Protein AF-A0A2W6ZBV6-F1 (afdb_monomer_lite)

Secondary structure (DSSP, 8-state):
--HHHHHHHHHHHHHHHHHHHHHHTSTTT--TTS--HHHHHHHHHHHHHHHHHHHHHHHHHHS--SSHHHHHHHHHHHHHHHHHH-SSHHHHHHHHHHHHH---

Foldseek 3Di:
DDLLVLLVLLVVLVVVLVVLVVVCPDCLNVVPPDDDVVVVVSVVVSVVSNVSSVVSLVVNVVDQDDDPVSNVSSLVSVLVVCVVVDPDPVSSVVSSVVSVPPPD

Radius of gyration: 16.97 Å; chains: 1; bounding box: 41×32×47 Å

Sequence (104 aa):
MTTMQAVALAEALGTLKDVAGGLLCQPRFNDLHYPNAAGDVLSRLQDEIAAMADEAMRLAAISQPHDRYDRLFWAEAMIRDAASRAERVEDIAEFAQSLVTRRS

pLDDT: mean 89.04, std 9.38, range [38.72, 97.25]

Structure (mmCIF, N/CA/C/O backbone):
data_AF-A0A2W6ZBV6-F1
#
_entry.id   AF-A0A2W6ZBV6-F1
#
loop_
_atom_site.group_PDB
_atom_site.id
_atom_site.type_symbol
_atom_site.label_atom_id
_atom_site.label_alt_id
_atom_site.label_comp_id
_atom_site.label_asym_id
_atom_site.label_entity_id
_atom_site.label_seq_id
_atom_site.pdbx_PDB_ins_code
_atom_site.Cartn_x
_atom_site.Cartn_y
_atom_site.Cartn_z
_atom_site.occupancy
_atom_site.B_iso_or_equiv
_atom_site.auth_seq_id
_atom_site.auth_comp_id
_atom_site.auth_asym_id
_atom_site.auth_atom_id
_atom_site.pdbx_PDB_model_num
ATOM 1 N N . MET A 1 1 ? 7.166 -17.729 -3.115 1.00 80.56 1 MET A N 1
ATOM 2 C CA . MET A 1 1 ? 6.240 -16.717 -3.656 1.00 80.56 1 MET A CA 1
ATOM 3 C C . MET A 1 1 ? 6.872 -16.149 -4.914 1.00 80.56 1 MET A C 1
ATOM 5 O O . MET A 1 1 ? 8.050 -15.821 -4.864 1.00 80.56 1 MET A O 1
ATOM 9 N N . THR A 1 2 ? 6.163 -16.125 -6.041 1.00 90.31 2 THR A N 1
ATOM 10 C CA . THR A 1 2 ? 6.650 -15.477 -7.271 1.00 90.31 2 THR A CA 1
ATOM 11 C C . THR A 1 2 ? 6.521 -13.958 -7.155 1.00 90.31 2 THR A C 1
ATOM 13 O O . THR A 1 2 ? 5.752 -13.472 -6.328 1.00 90.31 2 THR A O 1
ATOM 16 N N . THR A 1 3 ? 7.218 -13.196 -8.002 1.00 92.62 3 THR A N 1
ATOM 17 C CA . THR A 1 3 ? 7.080 -11.730 -8.037 1.00 92.62 3 THR A CA 1
ATOM 18 C C . THR A 1 3 ? 5.632 -11.292 -8.207 1.00 92.62 3 THR A C 1
ATOM 20 O O . THR A 1 3 ? 5.159 -10.425 -7.485 1.00 92.62 3 THR A O 1
ATOM 23 N N . MET A 1 4 ? 4.900 -11.932 -9.118 1.00 93.19 4 MET A N 1
ATOM 24 C CA . MET A 1 4 ? 3.503 -11.593 -9.388 1.00 93.19 4 MET A CA 1
ATOM 25 C C . MET A 1 4 ? 2.584 -11.937 -8.214 1.00 93.19 4 MET A C 1
ATOM 27 O O . MET A 1 4 ? 1.662 -11.186 -7.920 1.00 93.19 4 MET A O 1
ATOM 31 N N . GLN A 1 5 ? 2.863 -13.029 -7.491 1.00 93.81 5 GLN A N 1
ATOM 32 C CA . GLN A 1 5 ? 2.161 -13.331 -6.240 1.00 93.81 5 GLN A CA 1
ATOM 33 C C . GLN A 1 5 ? 2.454 -12.283 -5.162 1.00 93.81 5 GLN A C 1
ATOM 35 O O . GLN A 1 5 ? 1.553 -11.922 -4.416 1.00 93.81 5 GLN A O 1
ATOM 40 N N . ALA A 1 6 ? 3.692 -11.787 -5.092 1.00 94.69 6 ALA A N 1
ATOM 41 C CA . ALA A 1 6 ? 4.090 -10.754 -4.144 1.00 94.69 6 ALA A CA 1
ATOM 42 C C . ALA A 1 6 ? 3.403 -9.411 -4.446 1.00 94.69 6 ALA A C 1
ATOM 44 O O . ALA A 1 6 ? 2.852 -8.796 -3.539 1.00 94.69 6 ALA A O 1
ATOM 45 N N . VAL A 1 7 ? 3.345 -9.010 -5.723 1.00 94.88 7 VAL A N 1
ATOM 46 C CA . VAL A 1 7 ? 2.591 -7.823 -6.160 1.00 94.88 7 VAL A CA 1
ATOM 47 C C . VAL A 1 7 ? 1.107 -7.969 -5.826 1.00 94.88 7 VAL A C 1
ATOM 49 O O . VAL A 1 7 ? 0.542 -7.098 -5.174 1.00 94.88 7 VAL A O 1
ATOM 52 N N . ALA A 1 8 ? 0.485 -9.088 -6.209 1.00 94.62 8 ALA A N 1
ATOM 53 C CA . ALA A 1 8 ? -0.934 -9.320 -5.944 1.00 94.62 8 ALA A CA 1
ATOM 54 C C . ALA A 1 8 ? -1.255 -9.307 -4.440 1.00 94.62 8 ALA A C 1
ATOM 56 O O . ALA A 1 8 ? -2.274 -8.758 -4.025 1.00 94.62 8 ALA A O 1
ATOM 57 N N . LEU A 1 9 ? -0.376 -9.886 -3.614 1.00 96.06 9 LEU A N 1
ATOM 58 C CA . LEU A 1 9 ? -0.511 -9.852 -2.161 1.00 96.06 9 LEU A CA 1
ATOM 59 C C . LEU A 1 9 ? -0.420 -8.419 -1.627 1.00 96.06 9 LEU A C 1
ATOM 61 O O . LEU A 1 9 ? -1.256 -8.026 -0.820 1.00 96.06 9 LEU A O 1
ATOM 65 N N . ALA A 1 10 ? 0.556 -7.636 -2.085 1.00 95.00 10 ALA A N 1
ATOM 66 C CA . ALA A 1 10 ? 0.724 -6.259 -1.642 1.00 95.00 10 ALA A CA 1
ATOM 67 C C . ALA A 1 10 ? -0.485 -5.379 -2.005 1.00 95.00 10 ALA A C 1
ATOM 69 O O . ALA A 1 10 ? -0.955 -4.619 -1.164 1.00 95.00 10 ALA A O 1
ATOM 70 N N . GLU A 1 11 ? -1.051 -5.524 -3.208 1.00 93.81 11 GLU A N 1
ATOM 71 C CA . GLU A 1 11 ? -2.254 -4.783 -3.621 1.00 93.81 11 GLU A CA 1
ATOM 72 C C . GLU A 1 11 ? -3.499 -5.185 -2.819 1.00 93.81 11 GLU A C 1
ATOM 74 O O . GLU A 1 11 ? -4.288 -4.330 -2.401 1.00 93.81 11 GLU A O 1
ATOM 79 N N . ALA A 1 12 ? -3.663 -6.484 -2.550 1.00 95.94 12 ALA A N 1
ATOM 80 C CA . ALA A 1 12 ? -4.748 -6.976 -1.707 1.00 95.94 12 ALA A CA 1
ATOM 81 C C . ALA A 1 12 ? -4.632 -6.440 -0.269 1.00 95.94 12 ALA A C 1
ATOM 83 O O . ALA A 1 12 ? -5.626 -5.997 0.309 1.00 95.94 12 ALA A O 1
ATOM 84 N N . LEU A 1 13 ? -3.421 -6.431 0.296 1.00 96.50 13 LEU A N 1
ATOM 85 C CA . LEU A 1 13 ? -3.158 -5.882 1.626 1.00 96.50 13 LEU A CA 1
ATOM 86 C C . LEU A 1 13 ? -3.335 -4.359 1.662 1.00 96.50 13 LEU A C 1
ATOM 88 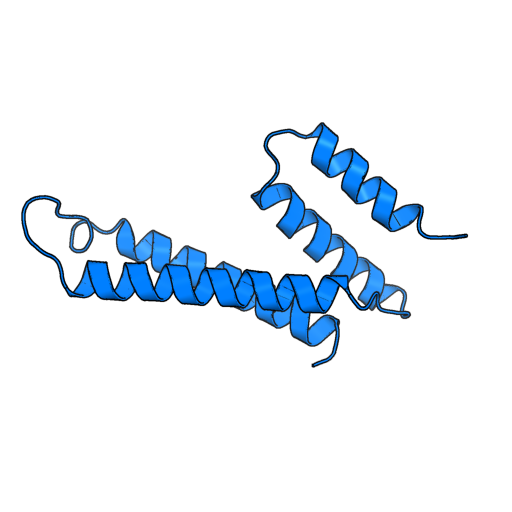O O . LEU A 1 13 ? -3.928 -3.854 2.609 1.00 96.50 13 LEU A O 1
ATOM 92 N N . GLY A 1 14 ? -2.918 -3.632 0.621 1.00 93.69 14 GLY A N 1
ATOM 93 C CA . GLY A 1 14 ? -3.177 -2.195 0.485 1.00 93.69 14 GLY A CA 1
ATOM 94 C C . GLY A 1 14 ? -4.674 -1.880 0.509 1.00 93.69 14 GLY A C 1
ATOM 95 O O . GLY A 1 14 ? -5.125 -1.048 1.290 1.00 93.69 14 GLY A O 1
ATOM 96 N N . THR A 1 15 ? -5.471 -2.649 -0.237 1.00 93.81 15 THR A N 1
ATOM 97 C CA . THR A 1 15 ? -6.938 -2.524 -0.217 1.00 93.81 15 THR A CA 1
ATOM 98 C C . THR A 1 15 ? -7.512 -2.783 1.182 1.00 93.81 15 THR A C 1
ATOM 100 O O . THR A 1 15 ? -8.382 -2.049 1.652 1.00 93.81 15 THR A O 1
ATOM 103 N N . LEU A 1 16 ? -7.030 -3.814 1.883 1.00 95.50 16 LEU A N 1
ATOM 104 C CA . LEU A 1 16 ? -7.474 -4.116 3.249 1.00 95.50 16 LEU A CA 1
ATOM 105 C C . LEU A 1 16 ? -7.072 -3.029 4.254 1.00 95.50 16 LEU A C 1
ATOM 107 O O . LEU A 1 16 ? -7.863 -2.708 5.142 1.00 95.50 16 LEU A O 1
ATOM 111 N N . LYS A 1 17 ? -5.883 -2.438 4.103 1.00 94.88 17 LYS A N 1
ATOM 112 C CA . LYS A 1 17 ? -5.417 -1.303 4.910 1.00 94.88 17 LYS A CA 1
ATOM 113 C C . LYS A 1 17 ? -6.344 -0.098 4.748 1.00 94.88 17 LYS A C 1
ATOM 115 O O . LYS A 1 17 ? -6.697 0.525 5.751 1.00 94.88 17 LYS A O 1
ATOM 120 N N . ASP A 1 18 ? -6.769 0.198 3.522 1.00 92.38 18 ASP A N 1
ATOM 121 C CA . ASP A 1 18 ? -7.698 1.297 3.238 1.00 92.38 18 ASP A CA 1
ATOM 122 C C . ASP A 1 18 ? -9.077 1.040 3.855 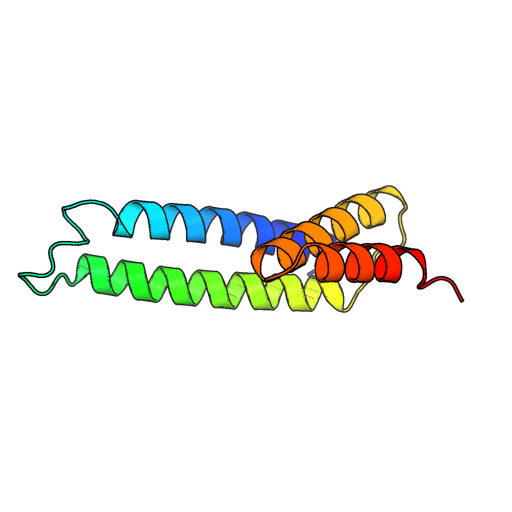1.00 92.38 18 ASP A C 1
ATOM 124 O O . ASP A 1 18 ? -9.667 1.934 4.464 1.00 92.38 18 ASP A O 1
ATOM 128 N N . VAL A 1 19 ? -9.571 -0.202 3.784 1.00 94.00 19 VAL A N 1
ATOM 129 C CA . VAL A 1 19 ? -10.817 -0.605 4.457 1.00 94.00 19 VAL A CA 1
ATOM 130 C C . VAL A 1 19 ? -10.697 -0.445 5.975 1.00 94.00 19 VAL A C 1
ATOM 132 O O . VAL A 1 19 ? -11.595 0.125 6.596 1.00 94.00 19 VAL A O 1
ATOM 135 N N . ALA A 1 20 ? -9.596 -0.900 6.580 1.00 91.75 20 ALA A N 1
ATOM 136 C CA . ALA A 1 20 ? -9.348 -0.739 8.013 1.00 91.75 20 ALA A CA 1
ATOM 137 C C . ALA A 1 20 ? -9.290 0.746 8.414 1.00 91.75 20 ALA A C 1
ATOM 139 O O . ALA A 1 20 ? -9.925 1.142 9.392 1.00 91.75 20 ALA A O 1
ATOM 140 N N . GLY A 1 21 ? -8.626 1.585 7.612 1.00 91.19 21 GLY A N 1
ATOM 141 C CA . GLY A 1 21 ? -8.592 3.036 7.809 1.00 91.19 21 GLY A CA 1
ATOM 142 C C . GLY A 1 21 ? -9.977 3.677 7.724 1.00 91.19 21 GLY A C 1
ATOM 143 O O . GLY A 1 21 ? -10.368 4.435 8.609 1.00 91.19 21 GLY A O 1
ATOM 144 N N . GLY A 1 22 ? -10.773 3.311 6.717 1.00 91.94 22 GLY A N 1
ATOM 145 C CA . GLY A 1 22 ? -12.148 3.792 6.571 1.00 91.94 22 GLY A CA 1
ATOM 146 C C . GLY A 1 22 ? -13.073 3.362 7.716 1.00 91.94 22 GLY A C 1
ATOM 147 O O . GLY A 1 22 ? -13.975 4.113 8.102 1.00 91.94 22 GLY A O 1
ATOM 148 N N . LEU A 1 23 ? -12.842 2.176 8.294 1.00 91.31 23 LEU A N 1
ATOM 149 C CA . LEU A 1 23 ? -13.522 1.736 9.512 1.00 91.31 23 LEU A CA 1
ATOM 150 C C . LEU A 1 23 ? -13.100 2.581 10.715 1.00 91.31 23 LEU A C 1
ATOM 152 O O . LEU A 1 23 ? -13.974 3.041 11.442 1.00 91.31 23 LEU A O 1
ATOM 156 N N . LEU A 1 24 ? -11.808 2.851 10.901 1.00 90.25 24 LEU A N 1
ATOM 157 C CA . LEU A 1 24 ? -11.316 3.694 11.997 1.00 90.25 24 LEU A CA 1
ATOM 158 C C . LEU A 1 24 ? -11.885 5.119 11.953 1.00 90.25 24 LEU A C 1
ATOM 160 O O . LEU A 1 24 ? -12.124 5.707 13.002 1.00 90.25 24 LEU A O 1
ATOM 164 N N . CYS A 1 25 ? -12.205 5.648 10.769 1.00 89.50 25 CYS A N 1
ATOM 165 C CA . CYS A 1 25 ? -12.879 6.943 10.630 1.00 89.50 25 CYS A CA 1
ATOM 166 C C . CYS A 1 25 ? -14.353 6.947 11.080 1.00 89.50 25 CYS A C 1
ATOM 168 O O . CYS A 1 25 ? -14.959 8.017 11.172 1.00 89.50 25 CYS A O 1
ATOM 170 N N . GLN A 1 26 ? -14.971 5.789 11.332 1.00 90.00 26 GLN A N 1
ATOM 171 C CA . GLN A 1 26 ? -16.368 5.739 11.761 1.00 90.00 26 GLN A CA 1
ATOM 172 C C . GLN A 1 26 ? -16.516 6.324 13.176 1.00 90.00 26 GLN A C 1
ATOM 174 O O . GLN A 1 26 ? -15.712 6.000 14.050 1.00 90.00 26 GLN A O 1
ATOM 179 N N . PRO A 1 27 ? -17.588 7.086 13.470 1.00 87.19 27 PRO A N 1
ATOM 180 C CA . PRO A 1 27 ? -17.779 7.712 14.783 1.00 87.19 27 PRO A CA 1
ATOM 181 C C . PRO A 1 27 ? -17.692 6.732 15.959 1.00 87.19 27 PRO A C 1
ATOM 183 O O . PRO A 1 27 ? -17.120 7.043 16.993 1.00 87.19 27 PRO A O 1
ATOM 186 N N . ARG A 1 28 ? -18.186 5.503 15.769 1.00 85.31 28 ARG A N 1
ATOM 187 C CA . ARG A 1 28 ? -18.132 4.425 16.771 1.00 85.31 28 ARG A CA 1
ATOM 188 C C . ARG A 1 28 ? -16.727 3.909 17.093 1.00 85.31 28 ARG A C 1
ATOM 190 O O . ARG A 1 28 ? -16.613 3.126 18.026 1.00 85.31 28 ARG A O 1
ATOM 197 N N . PHE A 1 29 ? -15.714 4.256 16.299 1.00 84.88 29 PHE A N 1
ATOM 198 C CA . PHE A 1 29 ? -14.311 3.858 16.472 1.00 84.88 29 PHE A CA 1
ATOM 199 C C . PHE A 1 29 ? -13.378 5.051 16.729 1.00 84.88 29 PHE A C 1
ATOM 201 O O . PHE A 1 29 ? -12.312 4.860 17.299 1.00 84.88 29 PHE A O 1
ATOM 208 N N . ASN A 1 30 ? -13.815 6.269 16.392 1.00 75.31 30 ASN A N 1
ATOM 209 C CA . ASN A 1 30 ? -13.060 7.517 16.537 1.00 75.31 30 ASN A CA 1
ATOM 210 C C . ASN A 1 30 ? -13.525 8.392 17.723 1.00 75.31 30 ASN A C 1
ATOM 212 O O . ASN A 1 30 ? -13.276 9.597 17.757 1.00 75.31 30 ASN A O 1
ATOM 216 N N . ASP A 1 31 ? -14.275 7.828 18.671 1.00 74.56 31 ASP A N 1
ATOM 217 C CA . ASP A 1 31 ? -14.749 8.592 19.826 1.00 74.56 31 ASP A CA 1
ATOM 218 C C . ASP A 1 31 ? -13.603 8.817 20.827 1.00 74.56 31 ASP A C 1
ATOM 220 O O . ASP A 1 31 ? -13.303 7.966 21.661 1.00 74.56 31 ASP A O 1
ATOM 224 N N . LEU A 1 32 ? -12.947 9.979 20.730 1.00 68.00 32 LEU A N 1
ATOM 225 C CA . LEU A 1 32 ? -11.792 10.374 21.551 1.00 68.00 32 LEU A CA 1
ATOM 226 C C . LEU A 1 32 ? -12.104 10.488 23.053 1.00 68.00 32 LEU A C 1
ATOM 228 O O . LEU A 1 32 ? -11.201 10.731 23.852 1.00 68.00 32 LEU A O 1
ATOM 232 N N . HIS A 1 33 ? -13.377 10.392 23.442 1.00 70.31 33 HIS A N 1
ATOM 233 C CA . HIS A 1 33 ? -13.818 10.633 24.815 1.00 70.31 33 HIS A CA 1
ATOM 234 C C . HIS A 1 33 ? -13.786 9.361 25.669 1.00 70.31 33 HIS A C 1
ATOM 23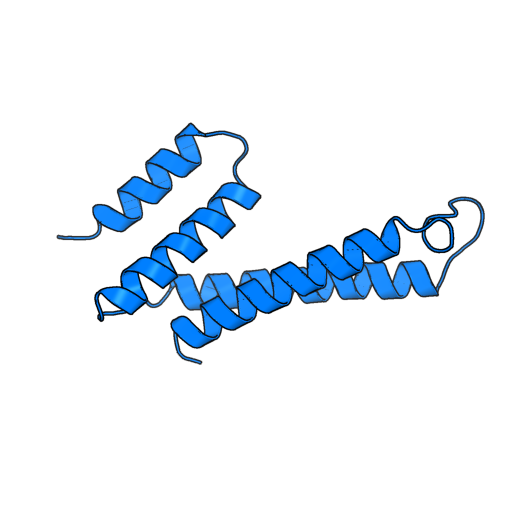6 O O . HIS A 1 33 ? -13.757 9.460 26.896 1.00 70.31 33 HIS A O 1
ATOM 242 N N . TYR A 1 34 ? -13.749 8.179 25.042 1.00 68.75 34 TYR A N 1
ATOM 243 C CA . TYR A 1 34 ? -13.746 6.899 25.742 1.00 68.75 34 TYR A CA 1
ATOM 244 C C . TYR A 1 34 ? -12.746 5.915 25.125 1.00 68.75 34 TYR A C 1
ATOM 246 O O . TYR A 1 34 ? -12.623 5.850 23.903 1.00 68.75 34 TYR A O 1
ATOM 254 N N . PRO A 1 35 ? -12.061 5.097 25.946 1.00 71.56 35 PRO A N 1
ATOM 255 C CA . PRO A 1 35 ? -11.224 4.016 25.444 1.00 71.56 35 PRO A CA 1
ATOM 256 C C . PRO A 1 35 ? -12.040 3.083 24.549 1.00 71.56 35 PRO A C 1
ATOM 258 O O . PRO A 1 35 ? -13.061 2.535 24.975 1.00 71.56 35 PRO A O 1
ATOM 261 N N . ASN A 1 36 ? -11.581 2.884 23.316 1.00 85.75 36 ASN A N 1
ATOM 262 C CA . ASN A 1 36 ? -12.267 2.063 22.336 1.00 85.75 36 ASN A CA 1
ATOM 263 C C . ASN A 1 36 ? -11.421 0.852 21.963 1.00 85.75 36 ASN A C 1
ATOM 265 O O . ASN A 1 36 ? -10.699 0.861 20.971 1.00 85.75 36 ASN A O 1
ATOM 269 N N . ALA A 1 37 ? -11.565 -0.225 22.733 1.00 88.44 37 ALA A N 1
ATOM 270 C CA . ALA A 1 37 ? -10.798 -1.450 22.519 1.00 88.44 37 ALA A CA 1
ATOM 271 C C . ALA A 1 37 ? -10.943 -2.016 21.092 1.00 88.44 37 ALA A C 1
ATOM 273 O O . ALA A 1 37 ? -10.007 -2.616 20.570 1.00 88.44 37 ALA A O 1
ATOM 274 N N . ALA A 1 38 ? -12.098 -1.825 20.442 1.00 89.31 38 ALA A N 1
ATOM 275 C CA . ALA A 1 38 ? -12.292 -2.247 19.058 1.00 89.31 38 ALA A CA 1
ATOM 276 C C . ALA A 1 38 ? -11.526 -1.348 18.073 1.00 89.31 38 ALA A C 1
ATOM 278 O O . ALA A 1 38 ? -10.925 -1.865 17.133 1.00 89.31 38 ALA A O 1
ATOM 279 N N . GLY A 1 39 ? -11.492 -0.035 18.318 1.00 90.81 39 GLY A N 1
ATOM 280 C CA . GLY A 1 39 ? -10.627 0.906 17.601 1.00 90.81 39 GLY A CA 1
ATOM 281 C C . GLY A 1 39 ? -9.144 0.564 17.766 1.00 90.81 39 GLY A C 1
ATOM 282 O O . GLY A 1 39 ? -8.426 0.484 16.776 1.00 90.81 39 GLY A O 1
ATOM 283 N N . ASP A 1 40 ? -8.700 0.234 18.980 1.00 90.69 40 ASP A N 1
ATOM 284 C CA . ASP A 1 40 ? -7.308 -0.155 19.254 1.00 90.69 40 ASP A CA 1
ATOM 285 C C . ASP A 1 40 ? -6.911 -1.470 18.563 1.00 90.69 40 ASP A C 1
ATOM 287 O O . ASP A 1 40 ? -5.772 -1.650 18.128 1.00 90.69 40 ASP A O 1
ATOM 291 N N . VAL A 1 41 ? -7.838 -2.431 18.474 1.00 91.75 41 VAL A N 1
ATOM 292 C CA . VAL A 1 41 ? -7.632 -3.671 17.709 1.00 91.75 41 VAL A CA 1
ATOM 293 C C . VAL A 1 41 ? -7.563 -3.376 16.212 1.00 91.75 41 VAL A C 1
ATOM 295 O O . VAL A 1 41 ? -6.662 -3.880 15.549 1.00 91.75 41 VAL A O 1
ATOM 298 N N . LEU A 1 42 ? -8.471 -2.553 15.681 1.00 91.38 42 LEU A N 1
ATOM 299 C CA . LEU A 1 42 ? -8.477 -2.169 14.267 1.00 91.38 42 LEU A CA 1
ATOM 300 C C . LEU A 1 42 ? -7.222 -1.380 13.874 1.00 91.38 42 LEU A C 1
ATOM 302 O O . LEU A 1 42 ? -6.691 -1.608 12.793 1.00 91.38 42 LEU A O 1
ATOM 306 N N . SER A 1 43 ? -6.735 -0.507 14.755 1.00 92.44 43 SER A N 1
ATOM 307 C CA . SER A 1 43 ? -5.502 0.263 14.568 1.00 92.44 43 SER A CA 1
ATOM 308 C C . SER A 1 43 ? -4.283 -0.658 14.475 1.00 92.44 43 SER A C 1
ATOM 310 O O . SER A 1 43 ? -3.570 -0.649 13.476 1.00 92.44 43 SER A O 1
ATOM 312 N N . ARG A 1 44 ? -4.118 -1.578 15.437 1.00 94.00 44 ARG A N 1
ATOM 313 C CA . ARG A 1 44 ? -3.039 -2.582 15.382 1.00 94.00 44 ARG A CA 1
ATOM 314 C C . ARG A 1 44 ? -3.127 -3.474 14.149 1.00 94.00 44 ARG A C 1
ATOM 316 O O . ARG A 1 44 ? -2.112 -3.754 13.523 1.00 94.00 44 ARG A O 1
ATOM 323 N N . LEU A 1 45 ? -4.336 -3.897 13.779 1.00 94.00 45 LEU A N 1
ATOM 324 C CA . LEU A 1 45 ? -4.546 -4.691 12.572 1.00 94.00 45 LEU A CA 1
ATOM 325 C C . LEU A 1 45 ? -4.158 -3.903 11.312 1.00 94.00 45 LEU A C 1
ATOM 327 O O . LEU A 1 45 ? -3.559 -4.470 10.403 1.00 94.00 45 LEU A O 1
ATOM 331 N N . GLN A 1 46 ? -4.477 -2.608 11.250 1.00 94.88 46 GLN A N 1
ATOM 332 C CA . GLN A 1 46 ? -4.071 -1.743 10.145 1.00 94.88 46 GLN A CA 1
ATOM 333 C C . GLN A 1 46 ? -2.542 -1.663 10.030 1.00 94.88 46 GLN A C 1
ATOM 335 O O . GLN A 1 46 ? -2.021 -1.792 8.921 1.00 94.88 46 GLN A O 1
ATOM 340 N N . ASP A 1 47 ? -1.835 -1.503 11.152 1.00 95.31 47 ASP A N 1
ATOM 341 C CA . ASP A 1 47 ? -0.368 -1.469 11.193 1.00 95.31 47 ASP A CA 1
ATOM 342 C C . ASP A 1 47 ? 0.250 -2.803 10.748 1.00 95.31 47 ASP A C 1
ATOM 344 O O . ASP A 1 47 ? 1.181 -2.824 9.941 1.00 95.31 47 ASP A O 1
ATOM 348 N N . GLU A 1 48 ? -0.293 -3.931 11.216 1.00 97.25 48 GLU A N 1
ATOM 349 C CA . GLU A 1 48 ? 0.150 -5.271 10.811 1.00 97.25 48 GLU A CA 1
ATOM 350 C C . GLU A 1 48 ? -0.055 -5.505 9.306 1.00 97.25 48 GLU A C 1
ATOM 352 O O . GLU A 1 48 ? 0.861 -5.960 8.617 1.00 97.25 48 GLU A O 1
ATOM 357 N N . ILE A 1 49 ? -1.224 -5.137 8.768 1.00 96.56 49 ILE A N 1
ATOM 358 C CA . ILE A 1 49 ? -1.514 -5.225 7.330 1.00 96.56 49 ILE A CA 1
ATOM 359 C C . ILE A 1 49 ? -0.549 -4.339 6.534 1.00 96.56 49 ILE A C 1
ATOM 361 O O . ILE A 1 49 ? -0.040 -4.774 5.499 1.00 96.56 49 ILE A O 1
ATOM 365 N N . ALA A 1 50 ? -0.272 -3.120 7.008 1.00 94.88 50 ALA A N 1
ATOM 366 C CA . ALA A 1 50 ? 0.662 -2.208 6.356 1.00 94.88 50 ALA A CA 1
ATOM 367 C C . ALA A 1 50 ? 2.085 -2.789 6.319 1.00 94.88 50 ALA A C 1
ATOM 369 O O . ALA A 1 50 ? 2.709 -2.803 5.260 1.00 94.88 50 ALA A O 1
ATOM 370 N N . ALA A 1 51 ? 2.567 -3.349 7.431 1.00 96.19 51 ALA A N 1
ATOM 371 C CA . ALA A 1 51 ? 3.877 -3.994 7.488 1.00 96.19 51 ALA A CA 1
ATOM 372 C C . ALA A 1 51 ? 3.970 -5.206 6.542 1.00 96.19 51 ALA A C 1
ATOM 374 O O . ALA A 1 51 ? 4.989 -5.412 5.880 1.00 96.19 51 ALA A O 1
ATOM 375 N N . MET A 1 52 ? 2.898 -5.997 6.434 1.00 97.06 52 MET A N 1
ATOM 376 C CA . MET A 1 52 ? 2.838 -7.118 5.494 1.00 97.06 52 MET A CA 1
ATOM 377 C C . MET A 1 52 ? 2.806 -6.657 4.030 1.00 97.06 52 MET A C 1
ATOM 379 O O . MET A 1 52 ? 3.423 -7.304 3.182 1.00 97.06 52 MET A O 1
ATOM 383 N N . ALA A 1 53 ? 2.106 -5.559 3.721 1.00 95.75 53 ALA A N 1
ATOM 384 C CA . ALA A 1 53 ? 2.071 -4.980 2.378 1.00 95.75 53 ALA A CA 1
ATOM 385 C C . ALA A 1 53 ? 3.467 -4.502 1.953 1.00 95.75 53 ALA A C 1
ATOM 387 O O . ALA A 1 53 ? 3.918 -4.820 0.851 1.00 95.75 53 ALA A O 1
ATOM 388 N N . ASP A 1 54 ? 4.173 -3.825 2.861 1.00 94.81 54 ASP A N 1
ATOM 389 C CA . ASP A 1 54 ? 5.542 -3.352 2.657 1.00 94.81 54 ASP A CA 1
ATOM 390 C C . ASP A 1 54 ? 6.508 -4.516 2.407 1.00 94.81 54 ASP A C 1
ATOM 392 O O . ASP A 1 54 ? 7.307 -4.478 1.469 1.00 94.81 54 ASP A O 1
ATOM 396 N N . GLU A 1 55 ? 6.403 -5.594 3.187 1.00 95.88 55 GLU A N 1
ATOM 397 C CA . GLU A 1 55 ? 7.230 -6.785 2.991 1.00 95.88 55 GLU A CA 1
ATOM 398 C C . GLU A 1 55 ? 6.926 -7.486 1.658 1.00 95.88 55 GLU A C 1
ATOM 400 O O . GLU A 1 55 ? 7.846 -7.885 0.938 1.00 95.88 55 GLU A O 1
ATOM 405 N N . ALA A 1 56 ? 5.652 -7.604 1.278 1.00 95.31 56 ALA A N 1
ATOM 406 C CA . ALA A 1 56 ? 5.266 -8.172 -0.010 1.00 95.31 56 ALA A CA 1
ATOM 407 C C . ALA A 1 56 ? 5.815 -7.339 -1.182 1.00 95.31 56 ALA A C 1
ATOM 409 O O . ALA A 1 56 ? 6.367 -7.899 -2.134 1.00 95.31 56 ALA A O 1
ATOM 410 N N . MET A 1 57 ? 5.756 -6.008 -1.085 1.00 94.62 57 MET A N 1
ATOM 411 C CA . MET A 1 57 ? 6.310 -5.105 -2.094 1.00 94.62 57 MET A CA 1
ATOM 412 C C . MET A 1 57 ? 7.841 -5.187 -2.160 1.00 94.62 57 MET A C 1
ATOM 414 O O . MET A 1 57 ? 8.418 -5.264 -3.247 1.00 94.62 57 MET A O 1
ATOM 418 N N . ARG A 1 58 ? 8.517 -5.284 -1.009 1.00 93.75 58 ARG A N 1
ATOM 419 C CA . ARG A 1 58 ? 9.967 -5.513 -0.936 1.00 93.75 58 ARG A CA 1
ATOM 420 C C . ARG A 1 58 ? 10.361 -6.812 -1.638 1.00 93.75 58 ARG A C 1
ATOM 422 O O . ARG A 1 58 ? 11.320 -6.829 -2.409 1.00 93.75 58 ARG A O 1
ATOM 429 N N . LEU A 1 59 ? 9.616 -7.896 -1.414 1.00 93.62 59 LEU A N 1
ATOM 430 C CA . LEU A 1 59 ? 9.844 -9.179 -2.084 1.00 93.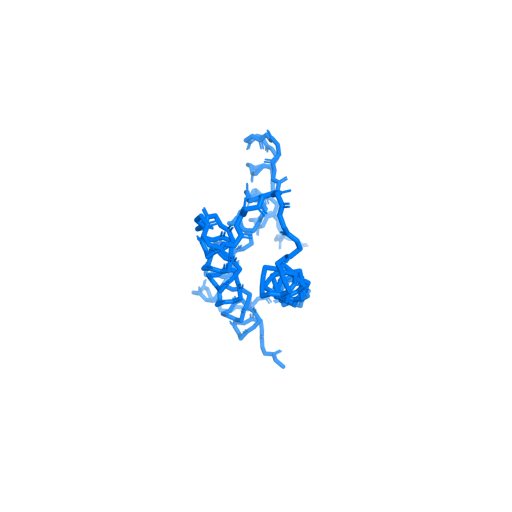62 59 LEU A CA 1
ATOM 431 C C . LEU A 1 59 ? 9.614 -9.082 -3.599 1.00 93.62 59 LEU A C 1
ATOM 433 O O . LEU A 1 59 ? 10.390 -9.654 -4.368 1.00 93.62 59 LEU A O 1
ATOM 437 N N . ALA A 1 60 ? 8.607 -8.322 -4.037 1.00 92.31 60 ALA A N 1
ATOM 438 C CA . ALA A 1 60 ? 8.372 -8.051 -5.452 1.00 92.31 60 ALA A CA 1
ATOM 439 C C . ALA A 1 60 ? 9.513 -7.238 -6.096 1.00 92.31 60 ALA A C 1
ATOM 441 O O . ALA A 1 60 ? 9.893 -7.506 -7.236 1.00 92.31 60 ALA A O 1
ATOM 442 N N . ALA A 1 61 ? 10.095 -6.276 -5.379 1.00 89.81 61 ALA A N 1
ATOM 443 C CA . ALA A 1 61 ? 11.165 -5.416 -5.887 1.00 89.81 61 ALA A CA 1
ATOM 444 C C . ALA A 1 61 ? 12.502 -6.154 -6.102 1.00 89.81 61 ALA A C 1
ATOM 446 O O . ALA A 1 61 ? 13.282 -5.778 -6.980 1.00 89.81 61 ALA A O 1
ATOM 447 N N . ILE A 1 62 ? 12.771 -7.216 -5.331 1.00 89.44 62 ILE A N 1
ATOM 448 C CA . ILE A 1 62 ? 14.018 -8.000 -5.429 1.00 89.44 62 ILE A CA 1
ATOM 449 C C . ILE A 1 62 ? 14.094 -8.791 -6.740 1.00 89.44 62 ILE A C 1
ATOM 451 O O . ILE A 1 62 ? 15.184 -9.059 -7.240 1.00 89.44 62 ILE A O 1
ATOM 455 N N . SER A 1 63 ? 12.953 -9.194 -7.297 1.00 81.50 63 SER A N 1
ATOM 456 C CA . SER A 1 63 ? 12.902 -10.103 -8.443 1.00 81.50 63 SER A CA 1
ATOM 457 C C . SER A 1 63 ? 12.098 -9.495 -9.579 1.00 81.50 63 SER A C 1
ATOM 459 O O . SER A 1 63 ? 10.889 -9.675 -9.652 1.00 81.50 63 SER A O 1
ATOM 461 N N . GLN A 1 64 ? 12.760 -8.804 -10.505 1.00 83.62 64 GLN A N 1
ATOM 462 C CA . GLN A 1 64 ? 12.098 -8.320 -11.714 1.00 83.62 64 GLN A CA 1
ATOM 463 C C . GLN A 1 64 ? 11.650 -9.512 -12.589 1.00 83.62 64 GLN A C 1
ATOM 465 O O . GLN A 1 64 ? 12.459 -10.407 -12.861 1.00 83.62 64 GLN A O 1
ATOM 470 N N . PRO A 1 65 ? 10.388 -9.556 -13.054 1.00 87.56 65 PRO A N 1
ATOM 471 C CA . PRO A 1 65 ? 9.934 -10.628 -13.930 1.00 87.56 65 PRO A CA 1
ATOM 472 C C . PRO A 1 65 ? 10.564 -10.498 -15.326 1.00 87.56 65 PRO A C 1
ATOM 474 O O . PRO A 1 65 ? 11.034 -9.434 -15.726 1.00 87.56 65 PRO A O 1
ATOM 477 N N . HIS A 1 66 ? 10.596 -11.598 -16.079 1.00 84.25 66 HIS A N 1
ATOM 478 C CA . HIS A 1 66 ? 11.218 -11.636 -17.410 1.00 84.25 66 HIS A CA 1
ATOM 479 C C . HIS A 1 66 ? 10.194 -11.460 -18.536 1.00 84.25 66 HIS A C 1
ATOM 481 O O . HIS A 1 66 ? 10.513 -10.856 -19.566 1.00 84.25 66 HIS A O 1
ATOM 487 N N . ASP A 1 67 ? 8.966 -11.949 -18.349 1.00 89.38 67 ASP A N 1
ATOM 488 C CA . ASP A 1 67 ? 7.911 -11.798 -19.347 1.00 89.38 67 ASP A CA 1
ATOM 489 C C . ASP A 1 67 ? 7.538 -10.321 -19.541 1.00 89.38 67 ASP A C 1
ATOM 491 O O . ASP A 1 67 ? 7.628 -9.504 -18.620 1.00 89.38 67 ASP A O 1
ATOM 495 N N . ARG A 1 68 ? 7.180 -9.945 -20.772 1.00 87.06 68 ARG A N 1
ATOM 496 C CA . ARG A 1 68 ? 6.848 -8.554 -21.101 1.00 87.06 68 ARG A CA 1
ATOM 497 C C . ARG A 1 68 ? 5.628 -8.071 -20.318 1.00 87.06 68 ARG A C 1
ATOM 499 O O . ARG A 1 68 ? 5.658 -6.944 -19.831 1.00 87.06 68 ARG A O 1
ATOM 506 N N . TYR A 1 69 ? 4.575 -8.878 -20.233 1.00 87.44 69 TYR A N 1
ATOM 507 C CA . TYR A 1 69 ? 3.325 -8.483 -19.588 1.00 87.44 69 TYR A CA 1
ATOM 508 C C . TYR A 1 69 ? 3.476 -8.450 -18.071 1.00 87.44 69 TYR A C 1
ATOM 510 O O . TYR A 1 69 ? 3.103 -7.454 -17.453 1.00 87.44 69 TYR A O 1
ATOM 518 N N . ASP A 1 70 ? 4.139 -9.454 -17.495 1.00 89.81 70 ASP A N 1
ATOM 519 C CA . ASP A 1 70 ? 4.456 -9.464 -16.064 1.00 89.81 70 ASP A CA 1
ATOM 520 C C . ASP A 1 70 ? 5.322 -8.260 -15.670 1.00 89.81 70 ASP A C 1
ATOM 522 O O . ASP A 1 70 ? 5.119 -7.670 -14.613 1.00 89.81 70 ASP A O 1
ATOM 526 N N . ARG A 1 71 ? 6.262 -7.839 -16.531 1.00 90.75 71 ARG A N 1
ATOM 527 C CA . ARG A 1 71 ? 7.067 -6.628 -16.295 1.00 90.75 71 ARG A CA 1
ATOM 528 C C . ARG A 1 71 ? 6.256 -5.352 -16.282 1.00 90.75 71 ARG A C 1
ATOM 530 O O . ARG A 1 71 ? 6.553 -4.490 -15.463 1.00 90.75 71 ARG A O 1
ATOM 537 N N . LEU A 1 72 ? 5.287 -5.212 -17.182 1.00 90.19 72 LEU A N 1
ATOM 538 C CA . LEU A 1 72 ? 4.433 -4.028 -17.212 1.00 90.19 72 LEU A CA 1
ATOM 539 C C . LEU A 1 72 ? 3.587 -3.947 -15.943 1.00 90.19 72 LEU A C 1
ATOM 541 O O . LEU A 1 72 ? 3.593 -2.911 -15.288 1.00 90.19 72 LEU A O 1
ATOM 545 N N . PHE A 1 73 ? 2.947 -5.053 -15.561 1.00 90.38 73 PHE A N 1
ATOM 546 C CA . PHE A 1 73 ? 2.138 -5.113 -14.345 1.00 90.38 73 PHE A CA 1
ATOM 547 C C . PHE A 1 73 ? 2.974 -4.867 -13.083 1.00 90.38 73 PHE A C 1
ATOM 549 O O . PHE A 1 73 ? 2.611 -4.057 -12.234 1.00 90.38 73 PHE A O 1
ATOM 556 N N . TRP A 1 74 ? 4.136 -5.515 -12.981 1.00 94.31 74 TRP A N 1
ATOM 557 C CA . TRP A 1 74 ? 5.073 -5.287 -11.885 1.00 94.31 74 TRP A CA 1
ATOM 558 C C . TRP A 1 74 ? 5.528 -3.825 -11.817 1.00 94.31 74 TRP A C 1
ATOM 560 O O . TRP A 1 74 ? 5.489 -3.234 -10.743 1.00 94.31 74 TRP A O 1
ATOM 570 N N . ALA A 1 75 ? 5.924 -3.224 -12.943 1.00 93.00 75 ALA A N 1
ATOM 571 C CA . ALA A 1 75 ? 6.385 -1.837 -12.973 1.00 93.00 75 ALA A CA 1
ATOM 572 C C . ALA A 1 75 ? 5.270 -0.855 -12.592 1.00 93.00 75 ALA A C 1
ATOM 574 O O . ALA A 1 75 ? 5.522 0.092 -11.854 1.00 93.00 75 ALA A O 1
ATOM 575 N N . GLU A 1 76 ? 4.039 -1.094 -13.045 1.00 93.31 76 GLU A N 1
ATOM 576 C CA . GLU A 1 76 ? 2.870 -0.308 -12.649 1.00 93.31 76 GLU A CA 1
ATOM 577 C C . GLU A 1 76 ? 2.645 -0.366 -11.133 1.00 93.31 76 GLU A C 1
ATOM 579 O O . GLU A 1 76 ? 2.475 0.675 -10.497 1.00 93.31 76 GLU A O 1
ATOM 584 N N . ALA A 1 77 ? 2.721 -1.560 -10.539 1.00 93.19 77 ALA A N 1
ATOM 585 C CA . ALA A 1 77 ? 2.600 -1.726 -9.096 1.00 93.19 77 ALA A CA 1
ATOM 586 C C . ALA A 1 77 ? 3.733 -1.029 -8.326 1.00 93.19 77 ALA A C 1
ATOM 588 O O . ALA A 1 77 ? 3.462 -0.351 -7.336 1.00 93.19 77 ALA A O 1
ATOM 589 N N . MET A 1 78 ? 4.980 -1.123 -8.805 1.00 94.00 78 MET A N 1
ATOM 590 C CA . MET A 1 78 ? 6.111 -0.399 -8.212 1.00 94.00 78 MET A CA 1
ATOM 591 C C . MET A 1 78 ? 5.878 1.118 -8.241 1.00 94.00 78 MET A C 1
ATOM 593 O O . MET A 1 78 ? 6.142 1.806 -7.260 1.00 94.00 78 MET A O 1
ATOM 597 N N . ILE A 1 79 ? 5.390 1.651 -9.367 1.00 94.25 79 ILE A N 1
ATOM 598 C CA . ILE A 1 79 ? 5.121 3.087 -9.520 1.00 94.25 79 ILE A CA 1
ATOM 599 C C . ILE A 1 79 ? 3.989 3.524 -8.585 1.00 94.25 79 ILE A C 1
ATOM 601 O O . ILE A 1 79 ? 4.106 4.576 -7.961 1.00 94.25 79 ILE A O 1
ATOM 605 N N . ARG A 1 80 ? 2.919 2.728 -8.451 1.00 92.25 80 ARG A N 1
ATOM 606 C CA . ARG A 1 80 ? 1.832 3.011 -7.499 1.00 92.25 80 ARG A CA 1
ATOM 607 C C . ARG A 1 80 ? 2.326 3.049 -6.054 1.00 92.25 80 ARG A C 1
ATOM 609 O O . ARG A 1 80 ? 1.981 3.982 -5.333 1.00 92.25 80 ARG A O 1
ATOM 616 N N . ASP A 1 81 ? 3.139 2.075 -5.644 1.00 92.81 81 ASP A N 1
ATOM 617 C CA . ASP A 1 81 ? 3.715 2.052 -4.295 1.00 92.81 81 ASP A CA 1
ATOM 618 C C . ASP A 1 81 ? 4.608 3.273 -4.048 1.00 92.81 81 ASP A C 1
ATOM 620 O O . ASP A 1 81 ? 4.408 3.986 -3.064 1.00 92.81 81 ASP A O 1
ATOM 624 N N . ALA A 1 82 ? 5.510 3.590 -4.981 1.00 91.88 82 ALA A N 1
ATOM 625 C CA . ALA A 1 82 ? 6.359 4.776 -4.893 1.00 91.88 82 ALA A CA 1
ATOM 626 C C . ALA A 1 82 ? 5.531 6.071 -4.806 1.00 91.88 82 ALA A C 1
ATOM 628 O O . ALA A 1 82 ? 5.799 6.920 -3.959 1.00 91.88 82 ALA A O 1
ATOM 629 N N . ALA A 1 83 ? 4.481 6.202 -5.621 1.00 91.56 83 ALA A N 1
ATOM 630 C CA . ALA A 1 83 ? 3.595 7.363 -5.611 1.00 91.56 83 ALA A CA 1
ATOM 631 C C . ALA A 1 83 ? 2.846 7.540 -4.281 1.00 91.56 83 ALA A C 1
ATOM 633 O O . ALA A 1 83 ? 2.597 8.670 -3.875 1.00 91.56 83 ALA A O 1
ATOM 634 N N . SER A 1 84 ? 2.519 6.447 -3.584 1.00 88.44 84 SER A N 1
ATOM 635 C CA . SER A 1 84 ? 1.853 6.505 -2.274 1.00 88.44 84 SER A CA 1
ATOM 636 C C . SER A 1 84 ? 2.738 7.067 -1.154 1.00 88.44 84 SER A C 1
ATOM 638 O O . SER A 1 84 ? 2.224 7.500 -0.124 1.00 88.44 84 SER A O 1
ATOM 640 N N . ARG A 1 85 ? 4.063 7.061 -1.356 1.00 87.62 85 ARG A N 1
ATOM 641 C CA . ARG A 1 85 ? 5.071 7.503 -0.379 1.00 87.62 85 ARG A CA 1
ATOM 642 C C . ARG A 1 85 ? 5.786 8.789 -0.797 1.00 87.62 85 ARG A C 1
ATOM 644 O O . ARG A 1 85 ? 6.461 9.394 0.029 1.00 87.62 85 ARG A O 1
ATOM 651 N N . ALA A 1 86 ? 5.691 9.172 -2.067 1.00 90.19 86 ALA A N 1
ATOM 652 C CA . ALA A 1 86 ? 6.413 10.311 -2.609 1.00 90.19 86 ALA A CA 1
ATOM 653 C C . ALA A 1 86 ? 5.797 11.638 -2.151 1.00 90.19 86 ALA A C 1
ATOM 655 O O . ALA A 1 86 ? 4.587 11.846 -2.225 1.00 90.19 86 ALA A O 1
ATOM 656 N N . GLU A 1 87 ? 6.654 12.572 -1.743 1.00 92.50 87 GLU A N 1
ATOM 657 C CA . GLU A 1 87 ? 6.246 13.943 -1.421 1.00 92.50 87 GLU A CA 1
ATOM 658 C C . GLU A 1 87 ? 6.204 14.834 -2.672 1.00 92.50 87 GLU A C 1
ATOM 660 O O . GLU A 1 87 ? 5.571 15.892 -2.670 1.00 92.50 87 GLU A O 1
ATOM 665 N N . ARG A 1 88 ? 6.880 14.417 -3.752 1.00 94.00 88 ARG A N 1
ATOM 666 C CA . ARG A 1 88 ? 7.042 15.195 -4.982 1.00 94.00 88 ARG A CA 1
ATOM 667 C C . ARG A 1 88 ? 6.811 14.351 -6.227 1.00 94.00 88 ARG A C 1
ATOM 669 O O . ARG A 1 88 ? 7.170 13.180 -6.293 1.00 94.00 88 ARG A O 1
ATOM 676 N N . VAL A 1 89 ? 6.261 14.985 -7.262 1.00 91.19 89 VAL A N 1
ATOM 677 C CA . VAL A 1 89 ? 5.997 14.332 -8.556 1.00 91.19 89 VAL A CA 1
ATOM 678 C C . VAL A 1 89 ? 7.297 13.981 -9.284 1.00 91.19 89 VAL A C 1
ATOM 680 O O . VAL A 1 89 ? 7.351 12.973 -9.989 1.00 91.19 89 VAL A O 1
ATOM 683 N N . GLU A 1 90 ? 8.353 14.779 -9.098 1.00 94.88 90 GLU A N 1
ATOM 684 C CA . GLU A 1 90 ? 9.655 14.528 -9.724 1.00 94.88 90 GLU A CA 1
ATOM 685 C C . GLU A 1 90 ? 10.258 13.190 -9.274 1.00 94.88 90 GLU A C 1
ATOM 687 O O . GLU A 1 90 ? 10.739 12.437 -10.120 1.00 94.88 90 GLU A O 1
ATOM 692 N N . ASP A 1 91 ? 10.126 12.837 -7.991 1.00 92.38 91 ASP A N 1
ATOM 693 C CA . ASP A 1 91 ? 10.644 11.581 -7.431 1.00 92.38 91 ASP A CA 1
ATOM 694 C C . ASP A 1 91 ? 9.990 10.358 -8.097 1.00 92.38 91 ASP A C 1
ATOM 696 O O . ASP A 1 91 ? 10.643 9.358 -8.402 1.00 92.38 91 ASP A O 1
ATOM 700 N N . ILE A 1 92 ? 8.689 10.456 -8.395 1.00 92.81 92 ILE A N 1
ATOM 701 C CA . ILE A 1 92 ? 7.932 9.408 -9.092 1.00 92.81 92 ILE A CA 1
ATOM 702 C C . ILE A 1 92 ? 8.414 9.285 -10.541 1.00 92.81 92 ILE A C 1
ATOM 704 O O . ILE A 1 92 ? 8.581 8.175 -11.051 1.00 92.81 92 ILE A O 1
ATOM 708 N N . ALA A 1 93 ? 8.643 10.416 -11.216 1.00 91.25 93 ALA A N 1
ATOM 709 C CA . ALA A 1 93 ? 9.112 10.435 -12.597 1.00 91.25 93 ALA A CA 1
ATOM 710 C C . ALA A 1 93 ? 10.530 9.853 -12.725 1.00 91.25 93 ALA A C 1
ATOM 712 O O . ALA A 1 93 ? 10.774 9.035 -13.616 1.00 91.25 93 ALA A O 1
ATOM 713 N N . GLU A 1 94 ? 11.441 10.221 -11.822 1.00 92.06 94 GLU A N 1
ATOM 714 C CA . GLU A 1 94 ? 12.796 9.664 -11.747 1.00 92.06 94 GLU A CA 1
ATOM 715 C C . GLU A 1 94 ? 12.763 8.159 -11.463 1.00 92.06 94 GLU A C 1
ATOM 717 O O . GLU A 1 94 ? 13.433 7.372 -12.143 1.00 92.06 94 GLU A O 1
ATOM 722 N N . PHE A 1 95 ? 11.919 7.729 -10.521 1.00 92.62 95 PHE A N 1
ATOM 723 C CA . PHE A 1 95 ? 11.740 6.315 -10.223 1.00 92.62 95 PHE A CA 1
ATOM 724 C C . PHE A 1 95 ? 11.210 5.534 -11.432 1.00 92.62 95 PHE A C 1
ATOM 726 O O . PHE A 1 95 ? 11.802 4.521 -11.813 1.00 92.62 95 PHE A O 1
ATOM 733 N N . ALA A 1 96 ? 10.152 6.018 -12.089 1.00 91.19 96 ALA A N 1
ATOM 734 C CA . ALA A 1 96 ? 9.577 5.377 -13.270 1.00 91.19 96 ALA A CA 1
ATOM 735 C C . ALA A 1 96 ? 10.598 5.263 -14.413 1.00 91.19 96 ALA A C 1
ATOM 737 O O . ALA A 1 96 ? 10.683 4.220 -15.065 1.00 91.19 96 ALA A O 1
ATOM 738 N N . GLN A 1 97 ? 11.425 6.294 -14.621 1.00 89.69 97 GLN A N 1
ATOM 739 C CA . GLN A 1 97 ? 12.532 6.235 -15.576 1.00 89.69 97 GLN A CA 1
ATOM 740 C C . GLN A 1 97 ? 13.537 5.145 -15.191 1.00 89.69 97 GLN A C 1
ATOM 742 O O . GLN A 1 97 ? 13.901 4.337 -16.043 1.00 89.69 97 GLN A O 1
ATOM 747 N N . SER A 1 98 ? 13.923 5.040 -13.915 1.00 90.00 98 SER A N 1
ATOM 748 C CA . SER A 1 98 ? 14.874 4.018 -13.449 1.00 90.00 98 SER A CA 1
ATOM 749 C C . SER A 1 98 ? 14.435 2.576 -13.760 1.00 90.00 98 SER A C 1
ATOM 751 O O . SER A 1 98 ? 15.277 1.719 -14.047 1.00 90.00 98 SER A O 1
ATOM 753 N N . LEU A 1 99 ? 13.123 2.308 -13.781 1.00 87.12 99 LEU A N 1
ATOM 754 C CA . LEU A 1 99 ? 12.561 0.998 -14.127 1.00 87.12 99 LEU A CA 1
ATOM 755 C C . LEU A 1 99 ? 12.734 0.654 -15.615 1.00 87.12 99 LEU A C 1
ATOM 757 O O . LEU A 1 99 ? 12.840 -0.522 -15.969 1.00 87.12 99 LEU A O 1
ATOM 761 N N . VAL A 1 100 ? 12.793 1.669 -16.482 1.00 80.62 100 VAL A N 1
ATOM 762 C CA . VAL A 1 100 ? 13.041 1.524 -17.924 1.00 80.62 100 VAL A CA 1
ATOM 763 C C . VAL A 1 100 ? 14.540 1.386 -18.208 1.00 80.62 100 VAL A C 1
ATOM 765 O O . VAL A 1 100 ? 14.933 0.587 -19.062 1.00 80.62 100 VAL A O 1
ATOM 768 N N . THR A 1 101 ? 15.379 2.131 -17.481 1.00 65.50 101 THR A N 1
ATOM 769 C CA . THR A 1 101 ? 16.825 2.261 -17.741 1.00 65.50 101 THR A CA 1
ATOM 770 C C . THR A 1 101 ? 17.676 1.113 -17.193 1.00 65.50 101 THR A C 1
ATOM 772 O O . THR A 1 101 ? 18.846 1.027 -17.551 1.00 65.50 101 THR A O 1
ATOM 775 N N . ARG A 1 102 ? 17.131 0.175 -16.399 1.00 59.66 102 ARG A N 1
ATOM 776 C CA . ARG A 1 102 ? 17.812 -1.088 -16.003 1.00 59.66 102 ARG A CA 1
ATOM 777 C C . ARG A 1 102 ? 17.993 -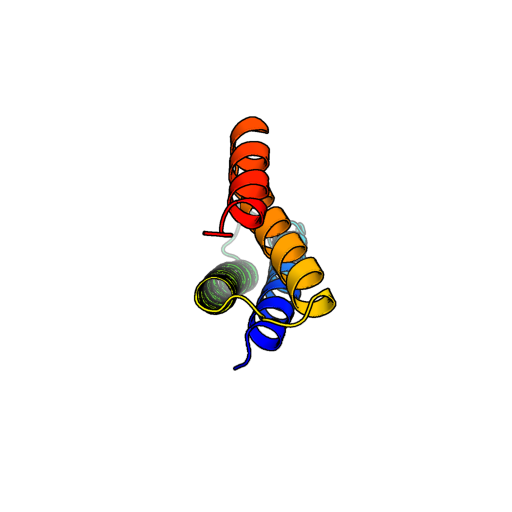2.075 -17.179 1.00 59.66 102 ARG A C 1
ATOM 779 O O . ARG A 1 102 ? 17.759 -3.276 -17.064 1.00 59.66 102 ARG A O 1
ATOM 786 N N . ARG A 1 103 ? 18.402 -1.555 -18.334 1.00 51.06 103 ARG A N 1
ATOM 787 C CA . ARG A 1 103 ? 18.886 -2.264 -19.516 1.00 51.06 103 ARG A CA 1
ATOM 788 C C . ARG A 1 103 ? 20.315 -1.805 -19.802 1.00 51.06 103 ARG A C 1
ATOM 790 O O . ARG A 1 103 ? 20.532 -0.959 -20.665 1.00 51.06 103 ARG A O 1
ATOM 797 N N . SER A 1 104 ? 21.267 -2.394 -19.094 1.00 38.72 104 SER A N 1
ATOM 798 C CA . SER A 1 104 ? 22.666 -2.520 -19.518 1.00 38.72 104 SER A CA 1
ATOM 799 C C . SER A 1 104 ? 23.332 -3.582 -18.665 1.00 38.72 104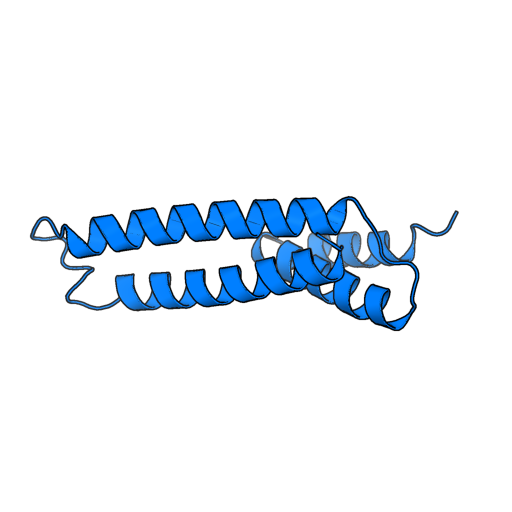 SER A C 1
ATOM 801 O O . SER A 1 104 ? 23.357 -3.365 -17.432 1.00 38.72 104 SER A O 1
#